Protein AF-A0A3B8QCU0-F1 (afdb_monomer_lite)

Foldseek 3Di:
DDLLVLLVVLQVVPLVPDQKDFVVSSLVSSCVVQPPDPDDPVVNVVSSVPDPWDADPVGRRMTGDPVSVVVVVVVVCLQVVQALQAAFLAPDFDDDDVVDDPVLVVLLVCNRRGSGPDDDDDDDPPNCPLVSVVSNVVRSVVDPDDDAAEDQDPVVVVVSVVVVDPPYYYPVVVVVVPD

Sequence (179 aa):
MTLTEGVRWAEDHLFDRNSVVPECQVWQEALGRMRGGEFSVAELKETTRRRGYIRDATHPGDVTLRDVLLREWEIIRIAKDGVGEVPALVETPRMSHSELDDEQHKALDRLLRSTNTVTLFRGGAGTGKSFVLRRLVEEVRQTDRPVVVLAPQRQQVVEMEQSEFLSPKTVASFLQRKE

Radius of gyration: 22.8 Å; chains: 1; bounding box: 51×38×60 Å

pLDDT: mean 91.95, std 6.58, range [36.34, 97.06]

Secondary structure (DSSP, 8-state):
--HHHHHHHHHHHHHTT-SSEEHHHHHHHHHHHTTT-S--HHHHHHHHHTS--EE-SS-TTEEE-HHHHHHHHHHHHHHHHTTT-S--S-SS--S--TTS-HHHHHHHHHHHT---SS------TTS-HHHHHHHHHHHHTTTT-----EESSHHHHHHHHHTT-SS-EEHHHHHTT--

Structure (mmCIF, N/CA/C/O backbone):
data_AF-A0A3B8QCU0-F1
#
_entry.id   AF-A0A3B8QCU0-F1
#
loop_
_atom_site.group_PDB
_atom_site.id
_atom_site.type_symbol
_atom_site.label_atom_id
_atom_site.label_alt_id
_atom_site.label_comp_id
_atom_site.label_asym_id
_atom_site.label_entity_id
_atom_site.label_seq_id
_atom_site.pdbx_PDB_ins_code
_atom_site.Cartn_x
_atom_site.Cartn_y
_atom_site.Cartn_z
_atom_site.occupancy
_atom_site.B_iso_or_equiv
_atom_site.auth_seq_id
_atom_site.auth_comp_id
_atom_site.auth_asym_id
_atom_site.auth_atom_id
_atom_site.pdbx_PDB_model_num
ATOM 1 N N . MET A 1 1 ? 22.192 -12.753 -19.848 1.00 77.19 1 MET A N 1
ATOM 2 C CA . MET A 1 1 ? 20.932 -12.022 -19.621 1.00 77.19 1 MET A CA 1
ATOM 3 C C . MET A 1 1 ? 20.635 -11.230 -20.878 1.00 77.19 1 MET A C 1
ATOM 5 O O . MET A 1 1 ? 21.531 -10.547 -21.358 1.00 77.19 1 MET A O 1
ATOM 9 N N . THR A 1 2 ? 19.450 -11.385 -21.452 1.00 90.19 2 THR A N 1
ATOM 10 C CA . THR A 1 2 ? 19.028 -10.677 -22.669 1.00 90.19 2 THR A CA 1
ATOM 11 C C . THR A 1 2 ? 18.551 -9.257 -22.349 1.00 90.19 2 THR A C 1
ATOM 13 O O . THR A 1 2 ? 18.220 -8.949 -21.204 1.00 90.19 2 THR A O 1
ATOM 16 N N . LEU A 1 3 ? 18.446 -8.399 -23.372 1.00 92.19 3 LEU A N 1
ATOM 17 C CA . LEU A 1 3 ? 17.855 -7.058 -23.247 1.00 92.19 3 LEU A CA 1
ATOM 18 C C . LEU A 1 3 ? 16.449 -7.091 -22.634 1.00 92.19 3 LEU A C 1
ATOM 20 O O . LEU A 1 3 ? 16.126 -6.279 -21.773 1.00 92.19 3 LEU A O 1
ATOM 24 N N . THR A 1 4 ? 15.618 -8.048 -23.052 1.00 92.94 4 THR A N 1
ATOM 25 C CA . THR A 1 4 ? 14.248 -8.184 -22.535 1.00 92.94 4 THR A CA 1
ATOM 26 C C . THR A 1 4 ? 14.245 -8.606 -21.069 1.00 92.94 4 THR A C 1
ATOM 28 O O . THR A 1 4 ? 13.464 -8.075 -20.287 1.00 92.94 4 THR A O 1
ATOM 31 N N . GLU A 1 5 ? 15.138 -9.516 -20.671 1.00 93.56 5 GLU A N 1
ATOM 32 C CA . GLU A 1 5 ? 15.290 -9.916 -19.267 1.00 93.56 5 GLU A CA 1
ATOM 33 C C . GLU A 1 5 ? 15.771 -8.754 -18.391 1.00 93.56 5 GLU A C 1
ATOM 35 O O . GLU A 1 5 ? 15.265 -8.577 -17.286 1.00 93.56 5 GLU A O 1
ATOM 40 N N . GLY A 1 6 ? 16.708 -7.936 -18.879 1.00 95.50 6 GLY A N 1
ATOM 41 C CA . GLY A 1 6 ? 17.180 -6.764 -18.143 1.00 95.50 6 GLY A CA 1
ATOM 42 C C . GLY A 1 6 ? 16.130 -5.664 -18.013 1.00 95.50 6 GLY A C 1
ATOM 43 O O . GLY A 1 6 ? 15.996 -5.085 -16.938 1.00 95.50 6 GLY A O 1
ATOM 44 N N . VAL A 1 7 ? 15.347 -5.415 -19.069 1.00 96.19 7 VAL A N 1
ATOM 45 C CA . VAL A 1 7 ? 14.196 -4.499 -19.009 1.00 96.19 7 VAL A CA 1
ATOM 46 C C . VAL A 1 7 ? 13.146 -5.019 -18.034 1.00 96.19 7 VAL A C 1
ATOM 48 O O . VAL A 1 7 ? 12.694 -4.259 -17.190 1.00 96.19 7 VAL A O 1
ATOM 51 N N . ARG A 1 8 ? 12.809 -6.312 -18.082 1.00 95.81 8 ARG A N 1
ATOM 52 C CA . ARG A 1 8 ? 11.855 -6.914 -17.143 1.00 95.81 8 ARG A CA 1
ATOM 53 C C . ARG A 1 8 ? 12.329 -6.811 -15.696 1.00 95.81 8 ARG A C 1
ATOM 55 O O . ARG A 1 8 ? 11.546 -6.480 -14.821 1.00 95.81 8 ARG A O 1
ATOM 62 N N . TRP A 1 9 ? 13.614 -7.047 -15.444 1.00 96.25 9 TRP A N 1
ATOM 63 C CA . TRP A 1 9 ? 14.179 -6.863 -14.109 1.00 96.25 9 TRP A CA 1
ATOM 64 C C . TRP A 1 9 ? 14.044 -5.410 -13.629 1.00 96.25 9 TRP A C 1
ATOM 66 O O . TRP A 1 9 ? 13.685 -5.181 -12.478 1.00 96.25 9 TRP A O 1
ATOM 76 N N . ALA A 1 10 ? 14.302 -4.435 -14.508 1.00 97.00 10 ALA A N 1
ATOM 77 C CA . ALA A 1 10 ? 14.135 -3.017 -14.194 1.00 97.00 10 ALA A CA 1
ATOM 78 C C . ALA A 1 10 ? 12.666 -2.660 -13.925 1.00 97.00 10 ALA A C 1
ATOM 80 O O . ALA A 1 10 ? 12.382 -1.937 -12.976 1.00 97.00 10 ALA A O 1
ATOM 81 N N . GLU A 1 11 ? 11.739 -3.193 -14.722 1.00 96.38 11 GLU A N 1
ATOM 82 C CA . GLU A 1 11 ? 10.297 -3.066 -14.499 1.00 96.38 11 GLU A CA 1
ATOM 83 C C . GLU A 1 11 ? 9.901 -3.630 -13.126 1.00 96.38 11 GLU A C 1
ATOM 85 O O . GLU A 1 11 ? 9.309 -2.909 -12.328 1.00 96.38 11 GLU A O 1
ATOM 90 N N . ASP A 1 12 ? 10.271 -4.879 -12.821 1.00 95.50 12 ASP A N 1
ATOM 91 C CA . ASP A 1 12 ? 9.95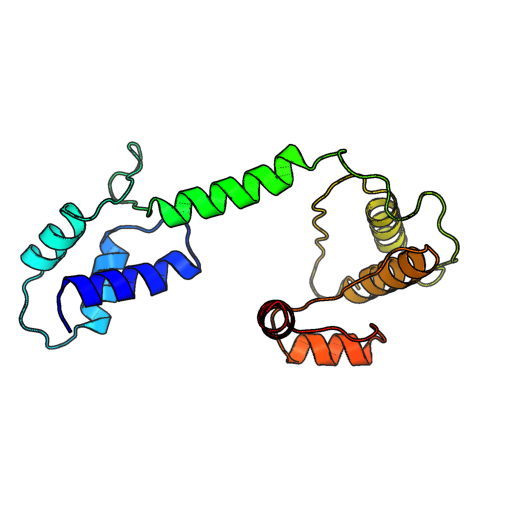4 -5.532 -11.545 1.00 95.50 12 ASP A CA 1
ATOM 92 C C . ASP A 1 12 ? 10.533 -4.747 -10.354 1.00 95.50 12 ASP A C 1
ATOM 94 O O . ASP A 1 12 ? 9.886 -4.615 -9.319 1.00 95.50 12 ASP A O 1
ATOM 98 N N . HIS A 1 13 ? 11.736 -4.182 -10.503 1.00 95.38 13 HIS A N 1
ATOM 99 C CA . HIS A 1 13 ? 12.371 -3.361 -9.473 1.00 95.38 13 HIS A CA 1
ATOM 100 C C . HIS A 1 13 ? 11.657 -2.018 -9.254 1.00 95.38 13 HIS A C 1
ATOM 102 O O . HIS A 1 13 ? 11.407 -1.621 -8.115 1.00 95.38 13 HIS A O 1
ATOM 108 N N . LEU A 1 14 ? 11.345 -1.308 -10.339 1.00 96.69 14 LEU A N 1
ATOM 109 C CA . LEU A 1 14 ? 10.786 0.042 -10.290 1.00 96.69 14 LEU A CA 1
ATOM 110 C C . LEU A 1 14 ? 9.306 0.039 -9.905 1.00 96.69 14 LEU A C 1
ATOM 112 O O . LEU A 1 14 ? 8.887 0.849 -9.072 1.00 96.69 14 LEU A O 1
ATOM 116 N N . PHE A 1 15 ? 8.527 -0.877 -10.486 1.00 95.88 15 PHE A N 1
ATOM 117 C CA . PHE A 1 15 ? 7.079 -0.941 -10.298 1.00 95.88 15 PHE A CA 1
ATOM 118 C C . PHE A 1 15 ? 6.644 -1.637 -8.997 1.00 95.88 15 PHE A C 1
ATOM 120 O O . PHE A 1 15 ? 5.457 -1.642 -8.679 1.00 95.88 15 PHE A O 1
ATOM 127 N N . ASP A 1 16 ? 7.579 -2.181 -8.209 1.00 91.56 16 ASP A N 1
ATOM 128 C CA . ASP A 1 16 ? 7.302 -2.666 -6.846 1.00 91.56 16 ASP A CA 1
ATOM 129 C C . ASP A 1 16 ? 6.848 -1.529 -5.915 1.00 91.56 16 ASP A C 1
ATOM 131 O O . ASP A 1 16 ? 6.015 -1.720 -5.030 1.00 91.56 16 ASP A O 1
ATOM 135 N N . ARG A 1 17 ? 7.388 -0.321 -6.124 1.00 88.88 17 ARG A N 1
ATOM 136 C CA . ARG A 1 17 ? 7.158 0.839 -5.243 1.00 88.88 17 ARG A CA 1
ATOM 137 C C . ARG A 1 17 ? 6.509 2.029 -5.921 1.00 88.88 17 ARG A C 1
ATOM 139 O O . ARG A 1 17 ? 6.066 2.943 -5.230 1.00 88.88 17 ARG A O 1
ATOM 146 N N . ASN A 1 18 ? 6.494 2.037 -7.246 1.00 93.94 18 ASN A N 1
ATOM 147 C CA . ASN A 1 18 ? 5.993 3.148 -8.031 1.00 93.94 18 ASN A CA 1
ATOM 148 C C . ASN A 1 18 ? 4.948 2.635 -9.005 1.00 93.94 18 ASN A C 1
ATOM 150 O O . ASN A 1 18 ? 5.150 1.625 -9.667 1.00 93.94 18 ASN A O 1
ATOM 154 N N . SER A 1 19 ? 3.852 3.359 -9.142 1.00 93.56 19 SER A N 1
ATOM 155 C CA . SER A 1 19 ? 2.808 2.990 -10.097 1.00 93.56 19 SER A CA 1
ATOM 156 C C . SER A 1 19 ? 3.079 3.533 -11.493 1.00 93.56 19 SER A C 1
ATOM 158 O O . SER A 1 19 ? 2.640 2.969 -12.491 1.00 93.56 19 SER A O 1
ATOM 160 N N . VAL A 1 20 ? 3.828 4.629 -11.558 1.00 95.62 20 VAL A N 1
ATOM 161 C CA . VAL A 1 20 ? 4.237 5.326 -12.772 1.00 95.62 20 VAL A CA 1
ATOM 162 C C . VAL A 1 20 ? 5.699 5.701 -12.597 1.00 95.62 20 VAL A C 1
ATOM 164 O O . VAL A 1 20 ? 6.089 6.165 -11.524 1.00 95.62 20 VAL A O 1
ATOM 167 N N . VAL A 1 21 ? 6.505 5.493 -13.634 1.00 96.56 21 VAL A N 1
ATOM 168 C CA . VAL A 1 21 ? 7.916 5.887 -13.632 1.00 96.56 21 VAL A CA 1
ATOM 169 C C . VAL A 1 21 ? 8.293 6.559 -14.945 1.00 96.56 21 VAL A C 1
ATOM 171 O O . VAL A 1 21 ? 7.765 6.182 -15.993 1.00 96.56 21 VAL A O 1
ATOM 174 N N . PRO A 1 22 ? 9.253 7.494 -14.931 1.00 96.50 22 PRO A N 1
ATOM 175 C CA . PRO A 1 22 ? 9.870 7.964 -16.157 1.00 96.50 22 PRO A CA 1
ATOM 176 C C . PRO A 1 22 ? 10.535 6.797 -16.893 1.00 96.50 22 PRO A C 1
ATOM 178 O O . PRO A 1 22 ? 11.331 6.052 -16.319 1.00 96.50 22 PRO A O 1
ATOM 181 N N . GLU A 1 23 ? 10.288 6.655 -18.191 1.00 95.94 23 GLU A N 1
ATOM 182 C CA . GLU A 1 23 ? 10.870 5.586 -19.010 1.00 95.94 23 GLU A CA 1
ATOM 183 C C . GLU A 1 23 ? 12.406 5.635 -19.006 1.00 95.94 23 GLU A C 1
ATOM 185 O O . GLU A 1 23 ? 13.083 4.608 -19.081 1.00 95.94 23 GLU A O 1
ATOM 190 N N . CYS A 1 24 ? 12.983 6.826 -18.834 1.00 95.56 24 CYS A N 1
ATOM 191 C CA . CYS A 1 24 ? 14.424 6.974 -18.683 1.00 95.56 24 CYS A CA 1
ATOM 192 C C . CYS A 1 24 ? 14.979 6.285 -17.426 1.00 95.56 24 CYS A C 1
ATOM 194 O O . CYS A 1 24 ? 16.114 5.811 -17.477 1.00 95.56 24 CYS A O 1
ATOM 196 N N . GLN A 1 25 ? 14.200 6.160 -16.344 1.00 96.75 25 GLN A N 1
ATOM 197 C CA . GLN A 1 25 ? 14.598 5.387 -15.163 1.00 96.75 25 GLN A CA 1
ATOM 198 C C . GLN A 1 25 ? 14.607 3.888 -15.457 1.00 96.75 25 GLN A C 1
ATOM 200 O O . GLN A 1 25 ? 15.538 3.199 -15.051 1.00 96.75 25 GLN A O 1
ATOM 205 N N . VAL A 1 26 ? 13.651 3.391 -16.252 1.00 96.75 26 VAL A N 1
ATOM 206 C CA . VAL A 1 26 ? 13.683 1.999 -16.735 1.00 96.75 26 VAL A CA 1
ATOM 207 C C . VAL A 1 26 ? 14.985 1.735 -17.484 1.00 96.75 26 VAL A C 1
ATOM 209 O O . VAL A 1 26 ? 15.638 0.717 -17.257 1.00 96.75 26 VAL A O 1
ATOM 212 N N . TRP A 1 27 ? 15.413 2.667 -18.341 1.00 96.44 27 TRP A N 1
ATOM 213 C CA . TRP A 1 27 ? 16.694 2.536 -19.034 1.00 96.44 27 TRP A CA 1
ATOM 214 C C . TRP A 1 27 ? 17.884 2.570 -18.073 1.00 96.44 27 TRP A C 1
ATOM 216 O O . TRP A 1 27 ? 18.804 1.775 -18.242 1.00 96.44 27 TRP A O 1
ATOM 226 N N . GLN A 1 28 ? 17.883 3.464 -17.082 1.00 96.50 28 GLN A N 1
ATOM 227 C CA . GLN A 1 28 ? 18.959 3.576 -16.090 1.00 96.50 28 GLN A CA 1
ATOM 228 C C . GLN A 1 28 ? 19.131 2.283 -15.287 1.00 96.50 28 GLN A C 1
ATOM 230 O O . GLN A 1 28 ? 20.248 1.772 -15.203 1.00 96.50 28 GLN A O 1
ATOM 235 N N . GLU A 1 29 ? 18.039 1.722 -14.769 1.00 97.06 29 GLU A N 1
ATOM 236 C CA . GLU A 1 29 ? 18.062 0.473 -14.003 1.00 97.06 29 GLU A CA 1
ATOM 237 C C . GLU A 1 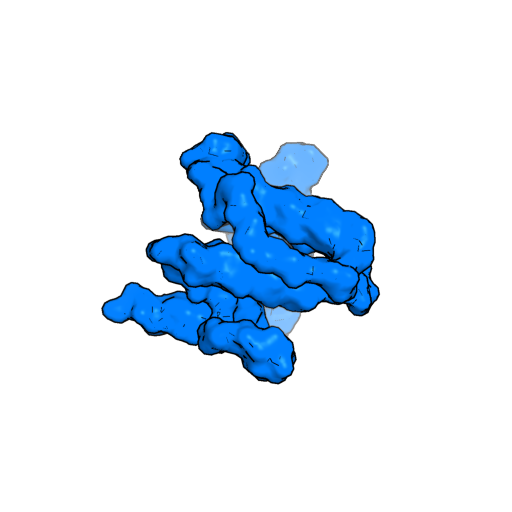29 ? 18.458 -0.721 -14.879 1.00 97.06 29 GLU A C 1
ATOM 239 O O . GLU A 1 29 ? 19.311 -1.528 -14.500 1.00 97.06 29 GLU A O 1
ATOM 244 N N . ALA A 1 30 ? 17.929 -0.794 -16.104 1.00 96.50 30 ALA A N 1
ATOM 245 C CA . ALA A 1 30 ? 18.291 -1.836 -17.061 1.00 96.50 30 ALA A CA 1
ATOM 246 C C . ALA A 1 30 ? 19.789 -1.777 -17.424 1.00 96.50 30 ALA A C 1
ATOM 248 O O . ALA A 1 30 ? 20.472 -2.804 -17.408 1.00 96.50 30 ALA A O 1
ATOM 249 N N . LEU A 1 31 ? 20.326 -0.580 -17.691 1.00 95.31 31 LEU A N 1
ATOM 250 C CA . LEU A 1 31 ? 21.755 -0.357 -17.944 1.00 95.31 31 LEU A CA 1
ATOM 251 C C . LEU A 1 31 ? 22.608 -0.690 -16.717 1.00 95.31 31 LEU A C 1
ATOM 253 O O . LEU A 1 31 ? 23.668 -1.297 -16.856 1.00 95.31 31 LEU A O 1
ATOM 257 N N . GLY A 1 32 ? 22.152 -0.314 -15.520 1.00 95.00 32 GLY A N 1
ATOM 258 C CA . GLY A 1 32 ? 22.812 -0.624 -14.255 1.00 95.00 32 GLY A CA 1
ATOM 259 C C . GLY A 1 32 ? 22.919 -2.127 -14.007 1.00 95.00 32 GLY A C 1
ATOM 260 O O . GLY A 1 32 ? 23.977 -2.614 -13.606 1.00 95.00 32 GLY A O 1
ATOM 261 N N . ARG A 1 33 ? 21.854 -2.873 -14.312 1.00 94.88 33 ARG A N 1
ATOM 262 C CA . ARG A 1 33 ? 21.799 -4.329 -14.154 1.00 94.88 33 ARG A CA 1
ATOM 263 C C . ARG A 1 33 ? 22.596 -5.084 -15.217 1.00 94.88 33 ARG A C 1
ATOM 265 O O . ARG A 1 33 ? 23.210 -6.097 -14.896 1.00 94.88 33 ARG A O 1
ATOM 272 N N . MET A 1 34 ? 22.581 -4.608 -16.463 1.00 93.62 34 MET A N 1
ATOM 273 C CA . MET A 1 34 ? 23.238 -5.236 -17.619 1.00 93.62 34 MET A CA 1
ATOM 274 C C . MET A 1 34 ? 24.638 -4.680 -17.917 1.00 93.62 34 MET A C 1
ATOM 276 O O . MET A 1 34 ? 25.110 -4.775 -19.052 1.00 93.62 34 MET A O 1
ATOM 280 N N . ARG A 1 35 ? 25.317 -4.075 -16.935 1.00 90.94 35 ARG A N 1
ATOM 281 C CA . ARG A 1 35 ? 26.666 -3.520 -17.131 1.00 90.94 35 ARG A CA 1
ATOM 282 C C . ARG A 1 35 ? 27.605 -4.550 -17.765 1.00 90.94 35 ARG A C 1
ATOM 284 O O . ARG A 1 35 ? 27.698 -5.680 -17.296 1.00 90.94 35 ARG A O 1
ATOM 291 N N . GLY A 1 36 ? 28.313 -4.128 -18.813 1.00 86.25 36 GLY A N 1
ATOM 292 C CA . GLY A 1 36 ? 29.221 -4.988 -19.579 1.00 86.25 36 GLY A CA 1
ATOM 293 C C . GLY A 1 36 ? 28.536 -5.900 -20.603 1.00 86.25 36 GLY A C 1
ATOM 294 O O . GLY A 1 36 ? 29.210 -6.737 -21.191 1.00 86.25 36 GLY A O 1
ATOM 295 N N . GLY A 1 37 ? 27.223 -5.764 -20.819 1.00 87.06 37 GLY A N 1
ATOM 296 C CA . GLY A 1 37 ? 26.511 -6.476 -21.878 1.00 87.06 37 GLY A CA 1
ATOM 297 C C . GLY A 1 37 ? 26.759 -5.891 -23.272 1.00 87.06 37 GLY A C 1
ATOM 298 O O . GLY A 1 37 ? 26.977 -4.690 -23.429 1.00 87.06 37 GLY A O 1
ATOM 299 N N . GLU A 1 38 ? 26.680 -6.745 -24.292 1.00 88.38 38 GLU A N 1
ATOM 300 C CA . GLU A 1 38 ? 26.812 -6.367 -25.703 1.00 88.38 38 GLU A CA 1
ATOM 301 C C . GLU A 1 38 ? 25.466 -5.888 -26.264 1.00 88.38 38 GLU A C 1
ATOM 303 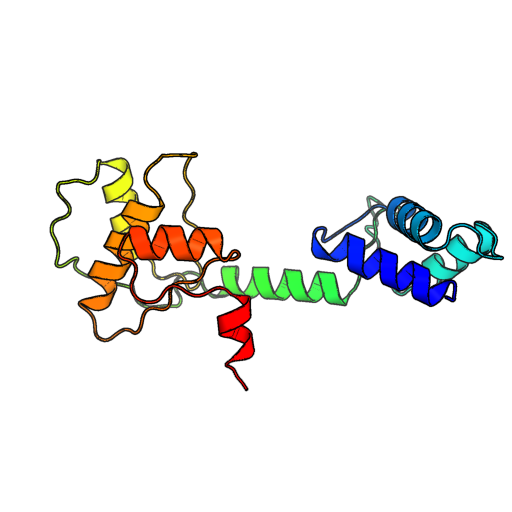O O . GLU A 1 38 ? 24.712 -6.649 -26.865 1.00 88.38 38 GLU A O 1
ATOM 308 N N . PHE A 1 39 ? 25.130 -4.623 -26.011 1.00 92.00 39 PHE A N 1
ATOM 309 C CA . PHE A 1 39 ? 23.981 -3.952 -26.619 1.00 92.00 39 PHE A CA 1
ATOM 310 C C . PHE A 1 39 ? 24.183 -2.436 -26.634 1.00 92.00 39 PHE A C 1
ATOM 312 O O . PHE A 1 39 ? 24.899 -1.854 -25.817 1.00 92.00 39 PHE A O 1
ATOM 319 N N . SER A 1 40 ? 23.503 -1.777 -27.556 1.00 92.75 40 SER A N 1
ATOM 320 C CA . SER A 1 40 ? 23.455 -0.329 -27.678 1.00 92.75 40 SER A CA 1
ATOM 321 C C . SER A 1 40 ? 22.267 0.266 -26.917 1.00 92.75 40 SER A C 1
ATOM 323 O O . SER A 1 40 ? 21.217 -0.351 -26.720 1.00 92.75 40 SER A O 1
ATOM 325 N N . VAL A 1 41 ? 22.384 1.545 -26.554 1.00 92.38 41 VAL A N 1
ATOM 326 C CA . VAL A 1 41 ? 21.262 2.315 -25.990 1.00 92.38 41 VAL A CA 1
ATOM 327 C C . VAL A 1 41 ? 20.085 2.390 -26.975 1.00 92.38 41 VAL A C 1
ATOM 329 O O . VAL A 1 41 ? 18.931 2.449 -26.553 1.00 92.38 41 VAL A O 1
ATOM 332 N N . ALA A 1 42 ? 20.354 2.367 -28.284 1.00 95.38 42 ALA A N 1
ATOM 333 C CA . ALA A 1 42 ? 19.317 2.356 -29.310 1.00 95.38 42 ALA A CA 1
ATOM 334 C C . ALA A 1 42 ? 18.477 1.069 -29.254 1.00 95.38 42 ALA A C 1
ATOM 336 O O . ALA A 1 42 ? 17.250 1.150 -29.276 1.00 95.38 42 ALA A O 1
ATOM 337 N N . GLU A 1 43 ? 19.114 -0.094 -29.095 1.00 95.38 43 GLU A N 1
ATOM 338 C CA . GLU A 1 43 ? 18.418 -1.381 -28.950 1.00 95.38 43 GLU A CA 1
ATOM 339 C C . GLU A 1 43 ? 17.589 -1.446 -27.661 1.00 95.38 43 GLU A C 1
ATOM 341 O O . GLU A 1 43 ? 16.465 -1.950 -27.674 1.00 95.38 43 GLU A O 1
ATOM 346 N N . LEU A 1 44 ? 18.081 -0.872 -26.557 1.00 95.06 44 LEU A N 1
ATOM 347 C CA . LEU A 1 44 ? 17.322 -0.764 -25.305 1.00 95.06 44 LEU A CA 1
ATOM 348 C C . LEU A 1 44 ? 16.069 0.119 -25.459 1.00 95.06 44 LEU A C 1
ATOM 350 O O . LEU A 1 44 ? 14.973 -0.252 -25.024 1.00 95.06 44 LEU A O 1
ATOM 354 N N . LYS A 1 45 ? 16.212 1.280 -26.108 1.00 95.31 45 LYS A N 1
ATOM 355 C CA . LYS A 1 45 ? 15.090 2.187 -26.402 1.00 95.31 45 LYS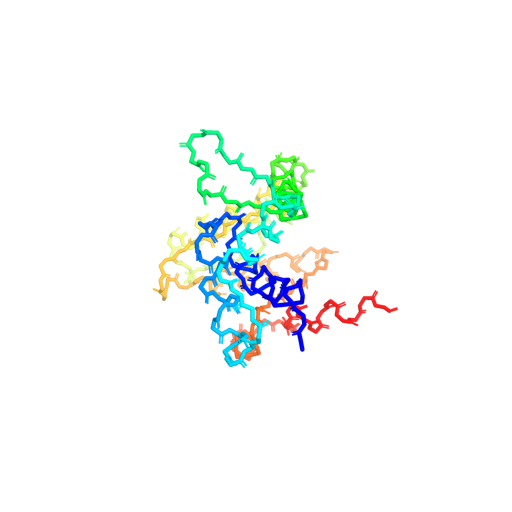 A CA 1
ATOM 356 C C . LYS A 1 45 ? 14.078 1.561 -27.359 1.00 95.31 45 LYS A C 1
ATOM 358 O O . LYS A 1 45 ? 12.880 1.748 -27.193 1.00 95.31 45 LYS A O 1
ATOM 363 N N . GLU A 1 46 ? 14.539 0.803 -28.349 1.00 95.44 46 GLU A N 1
ATOM 364 C CA . GLU A 1 46 ? 13.655 0.066 -29.253 1.00 95.44 46 GLU A CA 1
ATOM 365 C C . GLU A 1 46 ? 12.900 -1.044 -28.516 1.00 95.44 46 GLU A C 1
ATOM 367 O O . GLU A 1 46 ? 11.693 -1.199 -28.694 1.00 95.44 46 GLU A O 1
ATOM 372 N N . THR A 1 47 ? 13.596 -1.772 -27.637 1.00 94.81 47 THR A N 1
ATOM 373 C CA . THR A 1 47 ? 12.999 -2.817 -26.798 1.00 94.81 47 THR A CA 1
ATOM 374 C C . THR A 1 47 ? 11.867 -2.238 -25.957 1.00 94.81 47 THR A C 1
ATOM 376 O O . THR A 1 47 ? 10.756 -2.755 -26.004 1.00 94.81 47 THR A O 1
ATOM 379 N N . THR A 1 48 ? 12.118 -1.133 -25.249 1.00 94.19 48 THR A N 1
ATOM 380 C CA . THR A 1 48 ? 11.121 -0.441 -24.409 1.00 94.19 48 THR A CA 1
ATOM 381 C C . THR A 1 48 ? 9.985 0.192 -25.214 1.00 94.19 48 THR A C 1
ATOM 383 O O . THR A 1 48 ? 8.833 0.083 -24.804 1.00 94.19 48 THR A O 1
ATOM 386 N N . ARG A 1 49 ? 10.244 0.728 -26.416 1.00 92.69 49 ARG A N 1
ATOM 387 C CA . ARG A 1 49 ? 9.186 1.222 -27.319 1.00 92.69 49 ARG A CA 1
ATOM 388 C C . ARG A 1 49 ? 8.210 0.126 -27.751 1.00 92.69 49 ARG A C 1
ATOM 390 O O . ARG A 1 49 ? 7.029 0.404 -27.931 1.00 92.69 49 ARG A O 1
ATOM 397 N N . ARG A 1 50 ? 8.699 -1.104 -27.927 1.00 93.56 50 ARG A N 1
ATOM 398 C CA . ARG A 1 50 ? 7.876 -2.279 -28.262 1.00 93.56 50 ARG A CA 1
ATOM 399 C C . ARG A 1 50 ? 7.213 -2.917 -27.042 1.00 93.56 50 ARG A C 1
ATOM 401 O O . ARG A 1 50 ? 6.377 -3.804 -27.215 1.00 93.56 50 ARG A O 1
ATOM 408 N N . ARG A 1 51 ? 7.571 -2.511 -25.817 1.00 92.62 51 ARG A N 1
ATOM 409 C CA . ARG A 1 51 ? 6.851 -2.951 -24.615 1.00 92.62 51 ARG A CA 1
ATOM 410 C C . ARG A 1 51 ? 5.460 -2.332 -24.619 1.00 92.62 51 ARG A C 1
ATOM 412 O O . ARG A 1 51 ? 5.269 -1.194 -25.037 1.00 92.62 51 ARG A O 1
ATOM 419 N N . GLY A 1 52 ? 4.489 -3.085 -24.115 1.00 93.19 52 GLY A N 1
ATOM 420 C CA . GLY A 1 52 ? 3.101 -2.643 -23.970 1.00 93.19 52 GLY A CA 1
ATOM 421 C C . GLY A 1 52 ? 2.900 -1.663 -22.814 1.00 93.19 52 GLY A C 1
ATOM 422 O O . GLY A 1 52 ? 1.990 -1.863 -22.012 1.00 93.19 52 GLY A O 1
ATOM 423 N N . TYR A 1 53 ? 3.764 -0.654 -22.687 1.00 95.88 53 TYR A N 1
ATOM 424 C CA . TYR A 1 53 ? 3.595 0.395 -21.692 1.00 95.88 53 TYR A CA 1
ATOM 425 C C . TYR A 1 53 ? 2.371 1.247 -22.009 1.00 95.88 53 TYR A C 1
ATOM 427 O O . TYR A 1 53 ? 2.115 1.606 -23.159 1.00 95.88 53 TYR A O 1
ATOM 435 N N . ILE A 1 54 ? 1.651 1.616 -20.958 1.00 95.31 54 ILE A N 1
ATOM 436 C CA . ILE A 1 54 ? 0.649 2.672 -21.000 1.00 95.31 54 ILE A CA 1
ATOM 437 C C . ILE A 1 54 ? 1.387 3.983 -20.734 1.00 95.31 54 ILE A C 1
ATOM 439 O O . ILE A 1 54 ? 2.183 4.062 -19.799 1.00 95.31 54 ILE A O 1
ATOM 443 N N . ARG A 1 55 ? 1.135 4.992 -21.569 1.00 93.19 55 ARG A N 1
ATOM 444 C CA . ARG A 1 55 ? 1.752 6.319 -21.476 1.00 93.19 55 ARG A CA 1
ATOM 445 C C . ARG A 1 55 ? 0.700 7.358 -21.153 1.00 93.19 55 ARG A C 1
ATOM 447 O O . ARG A 1 55 ? -0.400 7.311 -21.707 1.00 93.19 55 ARG A O 1
ATOM 454 N N . ASP A 1 56 ? 1.059 8.306 -20.302 1.00 85.75 56 ASP A N 1
ATOM 455 C CA . ASP A 1 56 ? 0.252 9.500 -20.089 1.00 85.75 56 ASP A CA 1
ATOM 456 C C . ASP A 1 56 ? 0.401 10.432 -21.304 1.00 85.75 56 ASP A C 1
ATOM 458 O O . ASP A 1 56 ? 1.509 10.752 -21.732 1.00 85.75 56 ASP A O 1
ATOM 462 N N . ALA A 1 57 ? -0.718 10.872 -21.884 1.00 87.88 57 ALA A N 1
ATOM 463 C CA . ALA A 1 57 ? -0.704 11.816 -23.000 1.00 87.88 57 ALA A CA 1
ATOM 464 C C . ALA A 1 57 ? -0.142 13.191 -22.597 1.00 87.88 57 ALA A C 1
ATOM 466 O O . ALA A 1 57 ? 0.417 13.896 -23.436 1.00 87.88 57 ALA A O 1
ATOM 467 N N . THR A 1 58 ? -0.283 13.568 -21.323 1.00 91.88 58 THR A N 1
ATOM 468 C CA . THR A 1 58 ? 0.235 14.827 -20.770 1.00 91.88 58 THR A CA 1
ATOM 469 C C . THR A 1 58 ? 1.708 14.728 -20.369 1.00 91.88 58 THR A C 1
ATOM 471 O O . THR A 1 58 ? 2.430 15.720 -20.462 1.00 91.88 58 THR A O 1
ATOM 474 N N . HIS A 1 59 ? 2.181 13.518 -20.050 1.00 91.38 59 HIS A N 1
ATOM 475 C CA . HIS A 1 59 ? 3.579 13.214 -19.738 1.00 91.38 59 HIS A CA 1
ATOM 476 C C . HIS A 1 59 ? 4.054 11.983 -20.534 1.00 91.38 59 HIS A C 1
ATOM 478 O O . HIS A 1 59 ? 4.197 10.899 -19.975 1.00 91.38 59 HIS A O 1
ATOM 484 N N . PRO A 1 60 ? 4.351 12.109 -21.846 1.00 85.94 60 PRO A N 1
ATOM 485 C CA . PRO A 1 60 ? 4.671 10.955 -22.705 1.00 85.94 60 PRO A CA 1
ATOM 486 C C . PRO A 1 60 ? 5.920 10.159 -22.293 1.00 85.94 60 PRO A C 1
ATOM 488 O O . PRO A 1 60 ? 6.129 9.031 -22.755 1.00 85.94 60 PRO A O 1
ATOM 491 N N . GLY A 1 61 ? 6.773 10.779 -21.470 1.00 91.38 61 GLY A N 1
ATOM 492 C CA . GLY A 1 61 ? 7.960 10.166 -20.882 1.00 91.38 61 GLY A CA 1
ATOM 493 C C . GLY A 1 61 ? 7.662 9.261 -19.688 1.00 91.38 61 GLY A C 1
ATOM 494 O O . GLY A 1 61 ? 8.538 8.483 -19.326 1.00 91.38 61 GLY A O 1
ATOM 495 N N . ASP A 1 62 ? 6.460 9.323 -19.123 1.00 96.19 62 ASP A N 1
ATOM 496 C CA . ASP A 1 62 ? 6.039 8.493 -18.003 1.00 96.19 62 ASP A CA 1
ATOM 497 C C . ASP A 1 62 ? 5.309 7.247 -18.503 1.00 96.19 62 ASP A C 1
ATOM 499 O O . ASP A 1 62 ? 4.464 7.292 -19.405 1.00 96.19 62 ASP A O 1
ATOM 503 N N . VAL A 1 63 ? 5.671 6.108 -17.918 1.00 96.31 63 VAL A N 1
ATOM 504 C CA . VAL A 1 63 ? 5.175 4.791 -18.302 1.00 96.31 63 VAL A CA 1
ATOM 505 C C . VAL A 1 63 ? 4.647 4.028 -17.097 1.00 96.31 63 VAL A C 1
ATOM 507 O O . VAL A 1 63 ? 5.173 4.113 -15.986 1.00 96.31 63 VAL A O 1
ATOM 510 N N . THR A 1 64 ? 3.619 3.225 -17.344 1.00 96.19 64 THR A N 1
ATOM 511 C CA . THR A 1 64 ? 3.155 2.176 -16.434 1.00 96.19 64 THR A CA 1
ATOM 512 C C . THR A 1 64 ? 2.866 0.886 -17.197 1.00 96.19 64 THR A C 1
ATOM 514 O O . THR A 1 64 ? 2.753 0.872 -18.427 1.00 96.19 64 THR A O 1
ATOM 517 N N . LEU A 1 65 ? 2.755 -0.221 -16.471 1.00 95.62 65 LEU A N 1
ATOM 518 C CA . LEU A 1 65 ? 2.334 -1.510 -17.004 1.00 95.62 65 LEU A CA 1
ATOM 519 C C . LEU A 1 65 ? 0.838 -1.712 -16.765 1.00 95.62 65 LEU A C 1
ATOM 521 O O . LEU A 1 65 ? 0.295 -1.307 -15.739 1.00 95.62 65 LEU A O 1
ATOM 525 N N . ARG A 1 66 ? 0.173 -2.420 -17.684 1.00 95.12 66 ARG A N 1
ATOM 526 C CA . ARG A 1 66 ? -1.250 -2.763 -17.536 1.00 95.12 66 ARG A CA 1
ATOM 527 C C . ARG A 1 66 ? -1.536 -3.474 -16.213 1.00 95.12 66 ARG A C 1
ATOM 529 O O . ARG A 1 66 ? -2.516 -3.145 -15.558 1.00 95.12 66 ARG A O 1
ATOM 536 N N . ASP A 1 67 ? -0.674 -4.402 -15.808 1.00 93.88 67 ASP A N 1
ATOM 537 C CA . ASP A 1 67 ? -0.854 -5.159 -14.565 1.00 93.88 67 ASP A CA 1
ATOM 538 C C . ASP A 1 67 ? -0.711 -4.274 -13.320 1.00 93.88 67 ASP A C 1
ATOM 540 O O . ASP A 1 67 ? -1.427 -4.475 -12.344 1.00 93.88 67 ASP A O 1
ATOM 544 N N . VAL A 1 68 ? 0.169 -3.268 -13.359 1.00 95.12 68 VAL A N 1
ATOM 545 C CA . VAL A 1 68 ? 0.332 -2.285 -12.274 1.00 95.12 68 VAL A CA 1
ATOM 546 C C . VAL A 1 68 ? -0.929 -1.433 -12.159 1.00 95.12 68 VAL A C 1
ATOM 548 O O . VAL A 1 68 ? -1.511 -1.351 -11.080 1.00 95.12 68 VAL A O 1
ATOM 551 N N . LEU A 1 69 ? -1.418 -0.904 -13.284 1.00 94.12 69 LEU A N 1
ATOM 552 C CA . LEU A 1 69 ? -2.663 -0.137 -13.330 1.00 94.12 69 LEU A CA 1
ATOM 553 C C . LEU A 1 69 ? -3.867 -0.950 -12.831 1.00 94.12 69 LEU A C 1
ATOM 555 O O . LEU A 1 69 ? -4.698 -0.434 -12.087 1.00 94.12 69 LEU A O 1
ATOM 559 N N . LEU A 1 70 ? -3.977 -2.221 -13.228 1.00 94.88 70 LEU A N 1
ATOM 560 C CA . LEU A 1 70 ? -5.070 -3.088 -12.784 1.00 94.88 70 LEU A CA 1
ATOM 561 C C . LEU A 1 70 ? -5.020 -3.344 -11.272 1.00 94.88 70 LEU A C 1
ATOM 563 O O . LEU A 1 70 ? -6.069 -3.295 -10.632 1.00 94.88 70 LEU A O 1
ATOM 567 N N . ARG A 1 71 ? -3.829 -3.555 -10.694 1.00 93.12 71 ARG A N 1
ATOM 568 C CA . ARG A 1 71 ? -3.657 -3.702 -9.236 1.00 93.12 71 ARG A CA 1
ATOM 569 C C . ARG A 1 71 ? -4.060 -2.434 -8.489 1.00 93.12 71 ARG A C 1
ATOM 571 O O . ARG A 1 71 ? -4.769 -2.514 -7.492 1.00 93.12 71 ARG A O 1
ATOM 578 N N . GLU A 1 72 ? -3.648 -1.262 -8.970 1.00 92.88 72 GLU A N 1
ATOM 579 C CA . GLU A 1 72 ? -4.077 0.007 -8.371 1.00 92.88 72 GLU A CA 1
ATOM 580 C C . GLU A 1 72 ? -5.588 0.186 -8.434 1.00 92.88 72 GLU A C 1
ATOM 582 O O . GLU A 1 72 ? -6.223 0.559 -7.446 1.00 92.88 72 GLU A O 1
ATOM 587 N N . TRP A 1 73 ? -6.170 -0.099 -9.598 1.00 94.31 73 TRP A N 1
ATOM 588 C CA . TRP A 1 73 ? -7.603 0.017 -9.802 1.00 94.31 73 TRP A CA 1
ATOM 589 C C 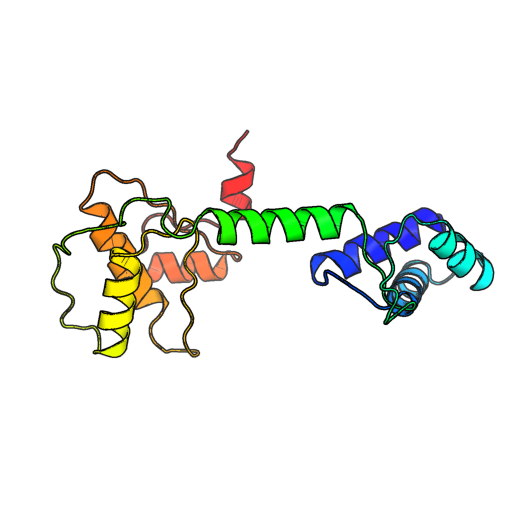. TRP A 1 73 ? -8.382 -0.914 -8.871 1.00 94.31 73 TRP A C 1
ATOM 591 O O . TRP A 1 73 ? -9.385 -0.496 -8.296 1.00 94.31 73 TRP A O 1
ATOM 601 N N . GLU A 1 74 ? -7.899 -2.139 -8.662 1.00 95.25 74 GLU A N 1
ATOM 602 C CA . GLU A 1 74 ? -8.471 -3.086 -7.705 1.00 95.25 74 GLU A CA 1
ATOM 603 C C . GLU A 1 74 ? -8.436 -2.540 -6.269 1.00 95.25 74 GLU A C 1
ATOM 605 O O . GLU A 1 74 ? -9.472 -2.521 -5.602 1.00 95.25 74 GLU A O 1
ATOM 610 N N . ILE A 1 75 ? -7.292 -2.015 -5.810 1.00 94.00 75 ILE A N 1
ATOM 611 C CA . ILE A 1 75 ? -7.159 -1.422 -4.467 1.00 94.00 75 ILE A CA 1
ATOM 612 C C . ILE A 1 75 ? -8.129 -0.247 -4.290 1.00 94.00 75 ILE A C 1
ATOM 614 O O . ILE A 1 75 ? -8.847 -0.173 -3.287 1.00 94.00 75 ILE A O 1
ATOM 618 N N . ILE A 1 76 ? -8.173 0.665 -5.267 1.00 95.25 76 ILE A N 1
ATOM 619 C CA . ILE A 1 76 ? -9.066 1.831 -5.243 1.00 95.25 76 ILE A CA 1
ATOM 620 C C . ILE A 1 76 ? -10.519 1.378 -5.188 1.00 95.25 76 ILE A C 1
ATOM 622 O O . ILE A 1 76 ? -11.308 1.929 -4.419 1.00 95.25 76 ILE A O 1
ATOM 626 N N . ARG A 1 77 ? -10.877 0.374 -5.988 1.00 96.75 77 ARG A N 1
ATOM 627 C CA . ARG A 1 77 ? -12.240 -0.129 -6.060 1.00 96.75 77 ARG A CA 1
ATOM 628 C C . ARG A 1 77 ? -12.671 -0.783 -4.753 1.00 96.75 77 ARG A C 1
ATOM 630 O O . ARG A 1 77 ? -13.738 -0.442 -4.265 1.00 96.75 77 ARG A O 1
ATOM 637 N N . ILE A 1 78 ? -11.834 -1.622 -4.141 1.00 96.25 78 ILE A N 1
ATOM 638 C CA . ILE A 1 78 ? -12.115 -2.218 -2.822 1.00 96.25 78 ILE A CA 1
ATOM 639 C C . ILE A 1 78 ? -12.385 -1.126 -1.780 1.00 96.25 78 ILE A C 1
ATOM 641 O O . ILE A 1 78 ? -13.339 -1.219 -1.009 1.00 96.25 78 ILE A O 1
ATOM 645 N N . ALA A 1 79 ? -11.562 -0.074 -1.759 1.00 95.81 79 ALA A N 1
ATOM 646 C CA . ALA A 1 79 ? -11.725 1.012 -0.801 1.00 95.81 79 ALA A CA 1
ATOM 647 C C . ALA A 1 79 ? -12.977 1.859 -1.075 1.00 95.81 79 ALA A C 1
ATOM 649 O O . ALA A 1 79 ? -13.678 2.220 -0.133 1.00 95.81 79 ALA A O 1
ATOM 650 N N . LYS A 1 80 ? -13.251 2.185 -2.344 1.00 96.38 80 LYS A N 1
ATOM 651 C CA . LYS A 1 80 ? -14.370 3.045 -2.752 1.00 96.38 80 LYS A CA 1
ATOM 652 C C . LYS A 1 80 ? -15.711 2.333 -2.634 1.00 96.38 80 LYS A C 1
ATOM 654 O O . LYS A 1 80 ? -16.636 2.891 -2.053 1.00 96.38 80 LYS A O 1
ATOM 659 N N . ASP A 1 81 ? -15.801 1.132 -3.191 1.00 97.06 81 ASP A N 1
ATOM 660 C CA . ASP A 1 81 ? -17.034 0.353 -3.209 1.00 97.06 81 ASP A CA 1
ATOM 661 C C . ASP A 1 81 ? -17.365 -0.144 -1.796 1.00 97.06 81 ASP A C 1
ATOM 663 O O . ASP A 1 81 ? -18.525 -0.368 -1.509 1.00 97.06 81 ASP A O 1
ATOM 667 N N . GLY A 1 82 ? -16.382 -0.266 -0.893 1.00 96.31 82 GLY A N 1
ATOM 668 C CA . GLY A 1 82 ? -16.581 -0.733 0.480 1.00 96.31 82 GLY A CA 1
ATOM 669 C C . GLY A 1 82 ? -16.982 0.332 1.510 1.00 96.31 82 GLY A C 1
ATOM 670 O O . GLY A 1 82 ? -16.954 0.026 2.706 1.00 96.31 82 GLY A O 1
ATOM 671 N N . VAL A 1 83 ? -17.283 1.571 1.109 1.00 96.75 83 VAL A N 1
ATOM 672 C CA . VAL A 1 83 ? -17.691 2.650 2.030 1.00 96.75 83 VAL A CA 1
ATOM 673 C C . VAL A 1 83 ? -19.138 2.444 2.472 1.00 96.75 83 VAL A C 1
ATOM 675 O O . VAL A 1 83 ? -20.042 2.497 1.650 1.00 96.75 83 VAL A O 1
ATOM 678 N N . GLY A 1 84 ? -19.368 2.273 3.775 1.00 96.06 84 GLY A N 1
ATOM 679 C CA . GLY A 1 84 ? -20.712 2.068 4.329 1.00 96.06 84 GLY A CA 1
ATOM 680 C C . GLY A 1 84 ? -21.324 0.684 4.084 1.00 96.06 84 GLY A C 1
ATOM 681 O O . GLY A 1 84 ? -22.476 0.473 4.452 1.00 96.06 84 GLY A O 1
ATOM 682 N N . GLU A 1 85 ? -20.573 -0.253 3.504 1.00 96.31 85 GLU A N 1
ATOM 683 C CA . GLU A 1 85 ? -21.078 -1.571 3.094 1.00 96.31 85 GLU A CA 1
ATOM 684 C C . GLU A 1 85 ? -21.048 -2.638 4.197 1.00 96.31 85 GLU A C 1
ATOM 686 O O . GLU A 1 85 ? -21.604 -3.723 4.021 1.00 96.31 85 GLU A O 1
ATOM 691 N N . VAL A 1 86 ? -20.386 -2.381 5.331 1.00 94.31 86 VAL A N 1
ATOM 692 C CA . VAL A 1 86 ? -20.278 -3.362 6.423 1.00 94.31 86 VAL A CA 1
ATOM 693 C C . VAL A 1 86 ? -20.898 -2.840 7.719 1.00 94.31 86 VAL A C 1
ATOM 695 O O . VAL A 1 86 ? -20.837 -1.642 7.993 1.00 94.31 86 VAL A O 1
ATOM 698 N N . PRO A 1 87 ? -21.467 -3.716 8.569 1.00 93.50 87 PRO A N 1
ATOM 699 C CA . PRO A 1 87 ? -21.896 -3.321 9.905 1.00 93.50 87 PRO A CA 1
ATOM 700 C C . PRO A 1 87 ? -20.724 -2.796 10.741 1.00 93.50 87 PRO A C 1
ATOM 702 O O . PRO A 1 87 ? -19.581 -3.235 10.566 1.00 93.50 87 PRO A O 1
ATOM 705 N N . ALA A 1 88 ? -21.030 -1.914 11.696 1.00 93.88 88 ALA A N 1
ATOM 706 C CA . ALA A 1 88 ? -20.052 -1.414 12.658 1.00 93.88 88 ALA A CA 1
ATOM 707 C C . ALA A 1 88 ? -19.300 -2.567 13.347 1.00 93.88 88 ALA A C 1
ATOM 709 O O . ALA A 1 88 ? -19.846 -3.656 13.559 1.00 93.88 88 ALA A O 1
ATOM 710 N N . LEU A 1 89 ? -18.032 -2.339 13.704 1.00 92.12 89 LEU A N 1
ATOM 711 C CA . LEU A 1 89 ? -17.240 -3.333 14.430 1.00 92.12 89 LEU A CA 1
ATOM 712 C C . LEU A 1 89 ? -17.852 -3.632 15.798 1.00 92.12 89 LEU A C 1
ATOM 714 O O . LEU A 1 89 ? -18.030 -4.800 16.142 1.00 92.12 89 LEU A O 1
ATOM 718 N N . VAL A 1 90 ? -18.203 -2.569 16.524 1.00 91.81 90 VAL A N 1
ATOM 719 C CA . VAL A 1 90 ? -18.865 -2.610 17.829 1.00 91.81 90 VAL A CA 1
ATOM 720 C C . VAL A 1 90 ? -19.843 -1.434 17.912 1.00 91.81 90 VAL A C 1
ATOM 722 O O . VAL A 1 90 ? -19.438 -0.277 17.829 1.00 91.81 90 VAL A O 1
ATOM 725 N N . GLU A 1 91 ? -21.138 -1.711 18.082 1.00 84.38 91 GLU A N 1
ATOM 726 C CA . GLU A 1 91 ? -22.167 -0.659 18.180 1.00 84.38 91 GLU A CA 1
ATOM 727 C C . GLU A 1 91 ? -22.142 0.070 19.529 1.00 84.38 91 GLU A C 1
ATOM 729 O O . GLU A 1 91 ? -22.355 1.283 19.604 1.00 84.38 91 GLU A O 1
ATOM 734 N N . THR A 1 92 ? -21.871 -0.676 20.600 1.00 85.94 92 THR A N 1
ATOM 735 C CA . THR A 1 92 ? -21.799 -0.165 21.971 1.00 85.94 92 THR A CA 1
ATOM 736 C C . THR A 1 92 ? -20.513 -0.686 22.613 1.00 85.94 92 THR A C 1
ATOM 738 O O . THR A 1 92 ? -20.454 -1.884 22.906 1.00 85.94 92 THR A O 1
ATOM 741 N N . PRO A 1 93 ? -19.486 0.171 22.793 1.00 82.88 93 PRO A N 1
ATOM 742 C CA . PRO A 1 93 ? -18.255 -0.199 23.490 1.00 82.88 93 PRO A CA 1
ATOM 743 C C . PRO A 1 93 ? -18.568 -0.760 24.878 1.00 82.88 93 PRO A C 1
ATOM 745 O O . PRO A 1 93 ? -19.449 -0.244 25.572 1.00 82.88 93 PRO A O 1
ATOM 748 N N . ARG A 1 94 ? -17.887 -1.839 25.266 1.00 81.25 94 ARG A N 1
ATOM 749 C CA . ARG A 1 94 ? -18.144 -2.539 26.536 1.00 81.25 94 ARG A CA 1
ATOM 750 C C . ARG A 1 94 ? -17.106 -2.225 27.604 1.00 81.25 94 ARG A C 1
ATOM 752 O O . ARG A 1 94 ? -17.347 -2.510 28.776 1.00 81.25 94 ARG A O 1
ATOM 759 N N . MET A 1 95 ? -15.962 -1.670 27.219 1.00 83.50 95 MET A N 1
ATOM 760 C CA . MET A 1 95 ? -14.852 -1.367 28.107 1.00 83.50 95 MET A CA 1
ATOM 761 C C . MET A 1 95 ? -14.748 0.141 28.344 1.00 83.50 95 MET A C 1
ATOM 763 O O . MET A 1 95 ? -15.082 0.971 27.500 1.00 83.50 95 MET A O 1
ATOM 767 N N . SER A 1 96 ? -14.272 0.498 29.535 1.00 81.31 96 SER A N 1
ATOM 768 C CA . SER A 1 96 ? -13.842 1.862 29.831 1.00 81.31 96 SER A CA 1
ATOM 769 C C . SER A 1 96 ? -12.341 1.957 29.582 1.00 81.31 96 SER A C 1
ATOM 771 O O . SER A 1 96 ? -11.582 1.132 30.090 1.00 81.31 96 SER A O 1
ATOM 773 N N . HIS A 1 97 ? -11.923 2.960 28.815 1.00 84.56 97 HIS A N 1
ATOM 774 C CA . HIS A 1 97 ? -10.525 3.197 28.454 1.00 84.56 97 HIS A CA 1
ATOM 775 C C . HIS A 1 97 ? -10.021 4.527 29.023 1.00 84.56 97 HIS A C 1
ATOM 777 O O . HIS A 1 97 ? -9.519 5.362 28.282 1.00 84.56 97 HIS A O 1
ATOM 783 N N . SER A 1 98 ? -10.179 4.738 30.333 1.00 83.62 98 SER A N 1
ATOM 784 C CA . SER A 1 98 ? -9.844 5.993 31.042 1.00 83.62 98 SER A CA 1
ATOM 785 C C . SER A 1 98 ? -8.405 6.496 30.864 1.00 83.62 98 SER A C 1
ATOM 787 O O . SER A 1 98 ? -8.090 7.631 31.201 1.00 83.62 98 SER A O 1
ATOM 789 N N . GLU A 1 99 ? -7.519 5.629 30.398 1.00 88.25 99 GLU A N 1
ATOM 790 C CA . GLU A 1 99 ? -6.115 5.899 30.125 1.00 88.25 99 GLU A CA 1
ATOM 791 C C . GLU A 1 99 ? -5.842 6.491 28.732 1.00 88.25 99 GLU A C 1
ATOM 793 O O . GLU A 1 99 ? -4.698 6.846 28.450 1.00 88.25 99 GLU A O 1
ATOM 798 N N . LEU A 1 100 ? -6.850 6.560 27.857 1.00 90.19 100 LEU A N 1
ATOM 799 C CA . LEU A 1 100 ? -6.748 7.250 26.573 1.00 90.19 100 LEU A CA 1
ATOM 800 C C . LEU A 1 100 ? -6.967 8.751 26.771 1.00 90.19 100 LEU A C 1
ATOM 802 O O . LEU A 1 100 ? -7.814 9.176 27.555 1.00 90.19 100 LEU A O 1
ATOM 806 N N . ASP A 1 101 ? -6.227 9.559 26.020 1.00 91.31 101 ASP A N 1
ATOM 807 C CA . ASP A 1 101 ? -6.555 10.977 25.886 1.00 91.31 101 ASP A CA 1
ATOM 808 C C . ASP A 1 101 ? -7.787 11.187 24.978 1.00 91.31 101 ASP A C 1
ATOM 810 O O . ASP A 1 101 ? -8.291 10.260 24.334 1.00 91.31 101 ASP A O 1
ATOM 814 N N . ASP A 1 102 ? -8.284 12.423 24.912 1.00 90.62 102 ASP A N 1
ATOM 815 C CA . ASP A 1 102 ? -9.479 12.769 24.133 1.00 90.62 102 ASP A CA 1
ATOM 816 C C . ASP A 1 102 ? -9.332 12.454 22.632 1.00 90.62 102 ASP A C 1
ATOM 818 O O . ASP A 1 102 ? -10.295 12.047 21.970 1.00 90.62 102 ASP A O 1
ATOM 822 N N . GLU A 1 103 ? -8.132 12.630 22.068 1.00 91.38 103 GLU A N 1
ATOM 823 C CA . GLU A 1 103 ? -7.872 12.376 20.648 1.00 91.38 103 GLU A CA 1
ATOM 824 C C . GLU A 1 103 ? -7.895 10.872 20.356 1.00 91.38 103 GLU A C 1
ATOM 826 O O . GLU A 1 103 ? -8.538 10.420 19.402 1.00 91.38 103 GLU A O 1
ATOM 831 N N . GLN A 1 104 ? -7.244 10.088 21.209 1.00 92.62 104 GLN A N 1
ATOM 832 C CA . GLN A 1 104 ? -7.211 8.636 21.154 1.00 92.62 104 GLN A CA 1
ATOM 833 C C . GLN A 1 104 ? -8.598 8.028 21.369 1.00 92.62 104 GLN A C 1
ATOM 835 O O . GLN A 1 104 ? -8.978 7.115 20.632 1.00 92.62 104 GLN A O 1
ATOM 840 N N . HIS A 1 105 ? -9.383 8.561 22.308 1.00 92.56 105 HIS A N 1
ATOM 841 C CA . HIS A 1 105 ? -10.775 8.166 22.511 1.00 92.56 105 HIS A CA 1
ATOM 842 C C . HIS A 1 105 ? -11.619 8.402 21.262 1.00 92.56 105 HIS A C 1
ATOM 844 O O . HIS A 1 105 ? -12.319 7.500 20.799 1.00 92.56 105 HIS A O 1
ATOM 850 N N . LYS A 1 106 ? -11.517 9.596 20.671 1.00 91.81 106 LYS A N 1
ATOM 851 C CA . LYS A 1 106 ? -12.238 9.935 19.441 1.00 91.81 106 LYS A CA 1
ATOM 852 C C . LYS A 1 106 ? -11.813 9.051 18.267 1.00 91.81 106 LYS A C 1
ATOM 854 O O . LYS A 1 106 ? -12.650 8.668 17.448 1.00 91.81 106 LYS A O 1
ATOM 859 N N . ALA A 1 107 ? -10.525 8.722 18.172 1.00 93.88 107 ALA A N 1
ATOM 860 C CA . ALA A 1 107 ? -10.016 7.802 17.163 1.00 93.88 107 ALA A CA 1
ATOM 861 C C . ALA A 1 107 ? -10.569 6.383 17.360 1.00 93.88 107 ALA A C 1
ATOM 863 O O . ALA A 1 107 ? -11.032 5.780 16.392 1.00 93.88 107 ALA A O 1
ATOM 864 N N . LEU A 1 108 ? -10.565 5.874 18.595 1.00 94.94 108 LEU A N 1
ATOM 865 C CA . LEU A 1 108 ? -11.099 4.557 18.932 1.00 94.94 108 LEU A CA 1
ATOM 866 C C . LEU A 1 108 ? -12.598 4.454 18.626 1.00 94.94 108 LEU A C 1
ATOM 868 O O . LEU A 1 108 ? -13.004 3.518 17.941 1.00 94.94 108 LEU A O 1
ATOM 872 N N . ASP A 1 109 ? -13.406 5.426 19.057 1.00 93.56 109 ASP A N 1
ATOM 873 C CA . ASP A 1 109 ? -14.854 5.437 18.799 1.00 93.56 109 ASP A CA 1
ATOM 874 C C . ASP A 1 109 ? -15.154 5.440 17.291 1.00 93.56 109 ASP A C 1
ATOM 876 O O . ASP A 1 109 ? -15.952 4.638 16.801 1.00 93.56 109 ASP A O 1
ATOM 880 N N . ARG A 1 110 ? -14.418 6.249 16.516 1.00 94.31 110 ARG A N 1
ATOM 881 C CA . ARG A 1 110 ? -14.544 6.270 15.053 1.00 94.31 110 ARG A CA 1
ATOM 882 C C . ARG A 1 110 ? -14.158 4.939 14.404 1.00 94.31 110 ARG A C 1
ATOM 884 O O . ARG A 1 110 ? -14.762 4.566 13.399 1.00 94.31 110 ARG A O 1
ATOM 891 N N . LEU A 1 111 ? -13.151 4.245 14.934 1.00 95.75 111 LEU A N 1
ATOM 892 C CA . LEU A 1 111 ? -12.733 2.933 14.436 1.00 95.75 111 LEU A CA 1
ATOM 893 C C . LEU A 1 111 ? -13.782 1.860 14.752 1.00 95.75 111 LEU A C 1
ATOM 895 O O . LEU A 1 111 ? -14.162 1.114 13.853 1.00 95.75 111 LEU A O 1
ATOM 899 N N . LEU A 1 112 ? -14.292 1.820 15.986 1.00 94.94 112 LEU A N 1
ATOM 900 C CA . LEU A 1 112 ? -15.308 0.856 16.427 1.00 94.94 112 LEU A CA 1
ATOM 901 C C . LEU A 1 112 ? -16.626 1.004 15.659 1.00 94.94 112 LEU A C 1
ATOM 903 O O . LEU A 1 112 ? -17.236 0.009 15.267 1.00 94.94 112 LEU A O 1
ATOM 907 N N . ARG A 1 113 ? -17.041 2.245 15.393 1.00 94.75 113 ARG A N 1
ATOM 908 C CA . ARG A 1 113 ? -18.288 2.559 14.677 1.00 94.75 113 ARG A CA 1
ATOM 909 C C . ARG A 1 113 ? -18.144 2.575 13.159 1.00 94.75 113 ARG A C 1
ATOM 911 O O . ARG A 1 113 ? -19.106 2.889 12.462 1.00 94.75 113 ARG A O 1
ATOM 918 N N . SER A 1 114 ? -16.957 2.287 12.630 1.00 95.00 114 SER A N 1
ATOM 919 C CA . SER A 1 114 ? -16.732 2.334 11.191 1.00 95.00 114 SER A CA 1
ATOM 920 C C . SER A 1 114 ? -17.549 1.265 10.470 1.00 95.00 114 SER A C 1
ATOM 922 O O . SER A 1 114 ? -17.468 0.086 10.801 1.00 95.00 114 SER A O 1
ATOM 924 N N . THR A 1 115 ? -18.289 1.692 9.451 1.00 96.00 115 THR A N 1
ATOM 925 C CA . THR A 1 115 ? -19.057 0.836 8.536 1.00 96.00 115 THR A CA 1
ATOM 926 C C . THR A 1 115 ? -18.345 0.634 7.195 1.00 96.00 115 THR A C 1
ATOM 928 O O . THR A 1 115 ? -18.945 0.215 6.208 1.00 96.00 115 THR A O 1
ATOM 931 N N . ASN A 1 116 ? -17.049 0.955 7.132 1.00 96.50 116 ASN A N 1
ATOM 932 C CA . ASN A 1 116 ? -16.246 0.827 5.922 1.00 96.50 116 ASN A CA 1
ATOM 933 C C . ASN A 1 116 ? -15.468 -0.489 5.924 1.00 96.50 116 ASN A C 1
ATOM 935 O O . ASN A 1 116 ? -14.940 -0.909 6.952 1.00 96.50 116 ASN A O 1
ATOM 939 N N . THR A 1 117 ? -15.306 -1.083 4.745 1.00 95.62 117 THR A N 1
ATOM 940 C CA . THR A 1 117 ? -14.460 -2.273 4.548 1.00 95.62 117 THR A CA 1
ATOM 941 C C . THR A 1 117 ? -12.983 -1.968 4.815 1.00 95.62 117 THR A C 1
ATOM 943 O O . THR A 1 117 ? -12.257 -2.799 5.358 1.00 95.62 117 THR A O 1
ATOM 946 N N . VAL A 1 118 ? -12.529 -0.762 4.458 1.00 96.00 118 VAL A N 1
ATOM 947 C CA . VAL A 1 118 ? -11.160 -0.290 4.694 1.00 96.00 118 VAL A CA 1
ATOM 948 C C . VAL A 1 118 ? -11.209 1.022 5.468 1.00 96.00 118 VAL A C 1
ATOM 950 O O . VAL A 1 118 ? -11.795 2.002 5.009 1.00 96.00 118 VAL A O 1
ATOM 953 N N . THR A 1 119 ? -10.532 1.060 6.616 1.00 95.44 119 THR A N 1
ATOM 954 C CA . THR A 1 119 ? -10.402 2.269 7.438 1.00 95.44 119 THR A CA 1
ATOM 955 C C . THR A 1 119 ? -8.941 2.576 7.701 1.00 95.44 119 THR A C 1
ATOM 957 O O . THR A 1 119 ? -8.173 1.730 8.152 1.00 95.44 119 THR A O 1
ATOM 960 N N . LEU A 1 120 ? -8.553 3.816 7.410 1.00 94.56 120 LEU A N 1
ATOM 961 C CA . LEU A 1 120 ? -7.182 4.277 7.534 1.00 94.56 120 LEU A CA 1
ATOM 962 C C . LEU A 1 120 ? -7.003 5.089 8.813 1.00 94.56 120 LEU A C 1
ATOM 964 O O . LEU A 1 120 ? -7.542 6.187 8.945 1.00 94.56 120 LEU A O 1
ATOM 968 N N . PHE A 1 121 ? -6.194 4.564 9.727 1.00 94.56 121 PHE A N 1
ATOM 969 C CA . PHE A 1 121 ? -5.814 5.246 10.955 1.00 94.56 121 PHE A CA 1
ATOM 970 C C . PHE A 1 121 ? -4.409 5.839 10.818 1.00 94.56 121 PHE A C 1
ATOM 972 O O . PHE A 1 121 ? -3.435 5.117 10.607 1.00 94.56 121 PHE A O 1
ATOM 979 N N . ARG A 1 122 ? -4.300 7.168 10.915 1.00 92.81 122 ARG A N 1
ATOM 980 C CA . ARG A 1 122 ? -3.028 7.899 10.832 1.00 92.81 122 ARG A CA 1
ATOM 981 C C . ARG A 1 122 ? -2.823 8.730 12.091 1.00 92.81 122 ARG A C 1
ATOM 983 O O . ARG A 1 122 ? -3.780 9.172 12.708 1.00 92.81 122 ARG A O 1
ATOM 990 N N . GLY A 1 123 ? -1.562 8.971 12.415 1.00 88.88 123 GLY A N 1
ATOM 991 C CA . GLY A 1 123 ? -1.137 9.800 13.538 1.00 88.88 123 GLY A CA 1
ATOM 992 C C . GLY A 1 123 ? 0.378 9.969 13.511 1.00 88.88 123 GLY A C 1
ATOM 993 O O . GLY A 1 123 ? 1.074 9.162 12.878 1.00 88.88 123 GLY A O 1
ATOM 994 N N . GLY A 1 124 ? 0.886 10.998 14.187 1.00 87.94 124 GLY A N 1
ATOM 995 C CA . GLY A 1 124 ? 2.321 11.279 14.285 1.00 87.94 124 GLY A CA 1
ATOM 996 C C . GLY A 1 124 ? 3.128 10.125 14.893 1.00 87.94 124 GLY A C 1
ATOM 997 O O . GLY A 1 124 ? 2.585 9.167 15.455 1.00 87.94 124 GLY A O 1
ATOM 998 N N . ALA A 1 125 ? 4.452 10.173 14.760 1.00 84.19 125 ALA A N 1
ATOM 999 C CA . ALA A 1 125 ? 5.315 9.235 15.474 1.00 84.19 125 ALA A CA 1
ATOM 1000 C C . ALA A 1 125 ? 5.122 9.408 16.992 1.00 84.19 125 ALA A C 1
ATOM 1002 O O . ALA A 1 125 ? 5.009 10.529 17.475 1.00 84.19 125 ALA A O 1
ATOM 1003 N N . GLY A 1 126 ? 5.034 8.302 17.734 1.00 81.75 126 GLY A N 1
ATOM 1004 C CA . GLY A 1 126 ? 4.881 8.337 19.193 1.00 81.75 126 GLY A CA 1
ATOM 1005 C C . GLY A 1 126 ? 3.486 8.689 19.731 1.00 81.75 126 GLY A C 1
ATOM 1006 O O . GLY A 1 126 ? 3.303 8.649 20.938 1.00 81.75 126 GLY A O 1
ATOM 1007 N N . THR A 1 127 ? 2.474 8.948 18.894 1.00 85.31 127 THR A N 1
ATOM 1008 C CA . THR A 1 127 ? 1.126 9.367 19.358 1.00 85.31 127 THR A CA 1
ATOM 1009 C C . THR A 1 127 ? 0.244 8.230 19.906 1.00 85.31 127 THR A C 1
ATOM 1011 O O . THR A 1 127 ? -0.977 8.343 19.925 1.00 85.31 127 THR A O 1
ATOM 1014 N N . GLY A 1 128 ? 0.822 7.084 20.280 1.00 85.19 128 GLY A N 1
ATOM 1015 C CA . GLY A 1 128 ? 0.055 5.977 20.869 1.00 85.19 128 GLY A CA 1
ATOM 1016 C C . GLY A 1 128 ? -0.825 5.171 19.899 1.00 85.19 128 GLY A C 1
ATOM 1017 O O . GLY A 1 128 ? -1.757 4.504 20.331 1.00 85.19 128 GLY A O 1
ATOM 1018 N N . LYS A 1 129 ? -0.545 5.154 18.586 1.00 91.12 129 LYS A N 1
ATOM 1019 C CA . LYS A 1 129 ? -1.357 4.384 17.613 1.00 91.12 129 LYS A CA 1
ATOM 1020 C C . LYS A 1 129 ? -1.514 2.900 17.973 1.00 91.12 129 LYS A C 1
ATOM 1022 O O . LYS A 1 129 ? -2.618 2.370 17.910 1.00 91.12 129 LYS A O 1
ATOM 1027 N N . SER A 1 130 ? -0.423 2.236 18.360 1.00 88.31 130 SER A N 1
ATOM 1028 C CA . SER A 1 130 ? -0.458 0.826 18.778 1.00 88.31 130 SER A CA 1
ATOM 1029 C C . SER A 1 130 ? -1.326 0.629 20.018 1.00 88.31 130 SER A C 1
ATOM 1031 O O . SER A 1 130 ? -2.012 -0.379 20.135 1.00 88.31 130 SER A O 1
ATOM 1033 N N . PHE A 1 131 ? -1.351 1.618 20.911 1.00 89.75 131 PHE A N 1
ATOM 1034 C CA . PHE A 1 131 ? -2.184 1.593 22.103 1.00 89.75 131 PHE A CA 1
ATOM 1035 C C . PHE A 1 131 ? -3.676 1.659 21.750 1.00 89.75 131 PHE A C 1
ATOM 1037 O O . PHE A 1 131 ? -4.437 0.802 22.189 1.00 89.75 131 PHE A O 1
ATOM 1044 N N . VAL A 1 132 ? -4.076 2.579 20.862 1.00 93.06 132 VAL A N 1
ATOM 1045 C CA . VAL A 1 132 ? -5.456 2.667 20.339 1.00 93.06 132 VAL A CA 1
ATOM 1046 C C . VAL A 1 132 ? -5.865 1.385 19.608 1.00 93.06 132 VAL A C 1
ATOM 1048 O O . VAL A 1 132 ? -6.948 0.853 19.844 1.00 93.06 132 VAL A O 1
ATOM 1051 N N . LEU A 1 133 ? -4.996 0.845 18.745 1.00 93.31 133 LEU A N 1
ATOM 1052 C CA . LEU A 1 133 ? -5.279 -0.395 18.014 1.00 93.31 133 LEU A CA 1
ATOM 1053 C C . LEU A 1 133 ? -5.419 -1.604 18.944 1.00 93.31 133 LEU A C 1
ATOM 1055 O O . LEU A 1 133 ? -6.221 -2.490 18.661 1.00 93.31 133 LEU A O 1
ATOM 1059 N N . ARG A 1 134 ? -4.684 -1.649 20.059 1.00 91.81 134 ARG A N 1
ATOM 1060 C CA . A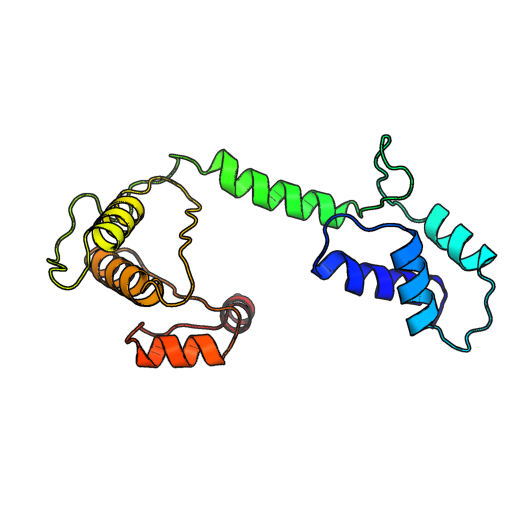RG A 1 134 ? -4.849 -2.704 21.064 1.00 91.81 134 ARG A CA 1
ATOM 1061 C C . ARG A 1 134 ? -6.239 -2.646 21.691 1.00 91.81 134 ARG A C 1
ATOM 1063 O O . ARG A 1 134 ? -6.912 -3.669 21.739 1.00 91.81 134 ARG A O 1
ATOM 1070 N N . ARG A 1 135 ? -6.695 -1.452 22.086 1.00 93.00 135 ARG A N 1
ATOM 1071 C CA . ARG A 1 135 ? -8.043 -1.253 22.648 1.00 93.00 135 ARG A CA 1
ATOM 1072 C C . ARG A 1 135 ? -9.141 -1.622 21.658 1.00 93.00 135 ARG A C 1
ATOM 1074 O O . ARG A 1 135 ? -10.081 -2.321 22.012 1.00 93.00 135 ARG A O 1
ATOM 1081 N N . LEU A 1 136 ? -8.961 -1.259 20.388 1.00 94.00 136 LEU A N 1
ATOM 1082 C CA . LEU A 1 136 ? -9.845 -1.694 19.307 1.00 94.00 136 LEU A CA 1
ATOM 1083 C C . LEU A 1 136 ? -9.954 -3.225 19.247 1.00 94.00 136 LEU A C 1
ATOM 1085 O O . LEU A 1 136 ? -11.053 -3.763 19.157 1.00 94.00 136 LEU A O 1
ATOM 1089 N N . VAL A 1 137 ? -8.827 -3.938 19.309 1.00 92.88 137 VAL A N 1
ATOM 1090 C CA . VAL A 1 137 ? -8.815 -5.409 19.288 1.00 92.88 137 VAL A CA 1
ATOM 1091 C C . VAL A 1 137 ? -9.486 -5.999 20.535 1.00 92.88 137 VAL A C 1
ATOM 1093 O O . VAL A 1 137 ? -10.209 -6.986 20.413 1.00 92.88 137 VAL A O 1
ATOM 1096 N N . GLU A 1 138 ? -9.259 -5.419 21.715 1.00 91.56 138 GLU A N 1
ATOM 1097 C CA . GLU A 1 138 ? -9.897 -5.834 22.973 1.00 91.56 138 GLU A CA 1
ATOM 1098 C C . GLU A 1 138 ? -11.426 -5.715 22.901 1.00 91.56 138 GLU A C 1
ATOM 1100 O O . GLU A 1 138 ? -12.121 -6.680 23.219 1.00 91.56 138 GLU A O 1
ATOM 1105 N N . GLU A 1 139 ? -11.937 -4.586 22.406 1.00 92.88 139 GLU A N 1
ATOM 1106 C CA . GLU A 1 139 ? -13.370 -4.331 22.217 1.00 92.88 139 GLU A CA 1
ATOM 1107 C C . GLU A 1 139 ? -13.999 -5.269 21.182 1.00 92.88 139 GLU A C 1
ATOM 1109 O O . GLU A 1 139 ? -15.023 -5.901 21.446 1.00 92.88 139 GLU A O 1
ATOM 1114 N N . VAL A 1 140 ? -13.367 -5.441 20.014 1.00 92.44 140 VAL A N 1
ATOM 1115 C CA . VAL A 1 140 ? -13.903 -6.326 18.965 1.00 92.44 140 VAL A CA 1
ATOM 1116 C C . VAL A 1 140 ? -13.965 -7.778 19.440 1.00 92.44 140 VAL A C 1
ATOM 1118 O O . VAL A 1 140 ? -14.889 -8.498 19.075 1.00 92.44 140 VAL A O 1
ATOM 1121 N N . ARG A 1 141 ? -13.050 -8.217 20.309 1.00 89.44 141 ARG A N 1
ATOM 1122 C CA . ARG A 1 141 ? -13.079 -9.572 20.888 1.00 89.44 141 ARG A CA 1
ATOM 1123 C C . ARG A 1 141 ? -14.181 -9.806 21.910 1.00 89.44 141 ARG A C 1
ATOM 1125 O O . ARG A 1 141 ? -14.466 -10.958 22.214 1.00 89.44 141 ARG A O 1
ATOM 1132 N N . GLN A 1 142 ? -14.805 -8.751 22.429 1.00 90.00 142 GLN A N 1
ATOM 1133 C CA . GLN A 1 142 ? -16.028 -8.906 23.220 1.00 90.00 142 GLN A CA 1
ATOM 1134 C C . GLN A 1 142 ? -17.235 -9.287 22.345 1.00 90.00 142 GLN A C 1
ATOM 1136 O O . GLN A 1 142 ? -18.321 -9.559 22.863 1.00 90.00 142 GLN A O 1
ATOM 1141 N N . THR A 1 143 ? -17.056 -9.291 21.023 1.00 87.19 143 THR A N 1
ATOM 1142 C CA . THR A 1 143 ? -18.006 -9.798 20.033 1.00 87.19 143 THR A CA 1
ATOM 1143 C C . THR A 1 143 ? -17.531 -11.150 19.494 1.00 87.19 143 THR A C 1
ATOM 1145 O O . THR A 1 143 ? -16.346 -11.468 19.564 1.00 87.19 143 THR A O 1
ATOM 1148 N N . ASP A 1 144 ? -18.420 -11.920 18.866 1.00 86.38 144 ASP A N 1
ATOM 1149 C CA . ASP A 1 144 ? -18.087 -13.222 18.258 1.00 86.38 144 ASP A CA 1
ATOM 1150 C C . ASP A 1 144 ? -17.298 -13.102 16.932 1.00 86.38 144 ASP A C 1
ATOM 1152 O O . ASP A 1 144 ? -17.353 -13.976 16.064 1.00 86.38 144 ASP A O 1
ATOM 1156 N N . ARG A 1 145 ? -16.566 -11.998 16.731 1.00 88.00 145 ARG A N 1
ATOM 1157 C CA . ARG A 1 145 ? -15.828 -11.714 15.495 1.00 88.00 145 ARG A CA 1
ATOM 1158 C C . ARG A 1 145 ? -14.357 -12.108 15.636 1.00 88.00 145 ARG A C 1
ATOM 1160 O O . ARG A 1 145 ? -13.672 -11.620 16.537 1.00 88.00 145 ARG A O 1
ATOM 1167 N N . PRO A 1 146 ? -13.813 -12.926 14.717 1.00 90.62 146 PRO A N 1
ATOM 1168 C CA . PRO A 1 146 ? -12.390 -13.223 14.714 1.00 90.62 146 PRO A CA 1
ATOM 1169 C C . PRO A 1 146 ? -11.584 -11.979 14.324 1.00 90.62 146 PRO A C 1
ATOM 1171 O O . PRO A 1 146 ? -11.941 -11.249 13.399 1.00 90.62 146 PRO A O 1
ATOM 1174 N N . VAL A 1 147 ? -10.456 -11.772 15.003 1.00 93.00 147 VAL A N 1
ATOM 1175 C CA . VAL A 1 147 ? -9.540 -10.656 14.741 1.00 93.00 147 VAL A CA 1
ATOM 1176 C C . VAL A 1 147 ? -8.161 -11.194 14.392 1.00 93.00 147 VAL A C 1
ATOM 1178 O O . VAL A 1 147 ? -7.587 -11.983 15.144 1.00 93.00 147 VAL A O 1
ATOM 1181 N N . VAL A 1 148 ? -7.613 -10.733 13.268 1.00 94.06 148 VAL A N 1
ATOM 1182 C CA . VAL A 1 148 ? -6.248 -11.041 12.832 1.00 94.06 148 VAL A CA 1
ATOM 1183 C C . VAL A 1 148 ? -5.440 -9.751 12.801 1.00 94.06 148 VAL A C 1
ATOM 1185 O O . VAL A 1 148 ? -5.854 -8.769 12.191 1.00 94.06 148 VAL A O 1
ATOM 1188 N N . VAL A 1 149 ? -4.276 -9.766 13.448 1.00 94.88 149 VAL A N 1
ATOM 1189 C CA . VAL A 1 149 ? -3.362 -8.622 13.518 1.00 94.88 149 VAL A CA 1
ATOM 1190 C C . VAL A 1 149 ? -2.125 -8.937 12.689 1.00 94.88 149 VAL A C 1
ATOM 1192 O O . VAL A 1 149 ? -1.469 -9.957 12.911 1.00 94.88 149 VAL A O 1
ATOM 1195 N N . LEU A 1 150 ? -1.821 -8.074 11.721 1.00 95.69 150 LEU A N 1
ATOM 1196 C CA . LEU A 1 150 ? -0.724 -8.269 10.779 1.00 95.69 150 LEU A CA 1
ATOM 1197 C C . LEU A 1 150 ? 0.227 -7.073 10.787 1.00 95.69 150 LEU A C 1
ATOM 1199 O O . LEU A 1 150 ? -0.210 -5.928 10.883 1.00 95.69 150 LEU A O 1
ATOM 1203 N N . ALA A 1 151 ? 1.518 -7.349 10.620 1.00 95.00 151 ALA A N 1
ATOM 1204 C CA . ALA A 1 151 ? 2.550 -6.337 10.418 1.00 95.00 151 ALA A CA 1
ATOM 1205 C C . ALA A 1 151 ? 3.457 -6.700 9.226 1.00 95.00 151 ALA A C 1
ATOM 1207 O O . ALA A 1 151 ? 3.605 -7.882 8.900 1.00 95.00 151 ALA A O 1
ATOM 1208 N N . PRO A 1 152 ? 4.075 -5.721 8.543 1.00 94.31 152 PRO A N 1
ATOM 1209 C CA . PRO A 1 152 ? 4.943 -6.019 7.407 1.00 94.31 152 PRO A CA 1
ATOM 1210 C C . PRO A 1 152 ? 6.279 -6.660 7.818 1.00 94.31 152 PRO A C 1
ATOM 1212 O O . PRO A 1 152 ? 6.802 -7.481 7.069 1.00 94.31 152 PRO A O 1
ATOM 1215 N N . GLN A 1 153 ? 6.825 -6.342 8.999 1.00 94.81 153 GLN A N 1
ATOM 1216 C CA . GLN A 1 153 ? 8.144 -6.821 9.438 1.00 94.81 153 GLN A CA 1
ATOM 1217 C C . GLN A 1 153 ? 8.095 -7.624 10.742 1.00 94.81 153 GLN A C 1
ATOM 1219 O O . GLN A 1 153 ? 7.260 -7.378 11.611 1.00 94.81 153 GLN A O 1
ATOM 1224 N N . ARG A 1 154 ? 9.041 -8.562 10.924 1.00 94.12 154 ARG A N 1
ATOM 1225 C CA . ARG A 1 154 ? 9.113 -9.400 12.139 1.00 94.12 154 ARG A CA 1
ATOM 1226 C C . ARG A 1 154 ? 9.356 -8.582 13.407 1.00 94.12 154 ARG A C 1
ATOM 1228 O O . ARG A 1 154 ? 8.768 -8.907 14.431 1.00 94.12 154 ARG A O 1
ATOM 1235 N N . GLN A 1 155 ? 10.164 -7.526 13.325 1.00 94.12 155 GLN A N 1
ATOM 1236 C CA . GLN A 1 155 ? 10.438 -6.631 14.452 1.00 94.12 155 GLN A CA 1
ATOM 1237 C C . GLN A 1 155 ? 9.145 -6.011 15.012 1.00 94.12 155 GLN A C 1
ATOM 1239 O O . GLN A 1 155 ? 8.902 -6.071 16.211 1.00 94.12 155 GLN A O 1
ATOM 1244 N N . GLN A 1 156 ? 8.254 -5.538 14.136 1.00 92.25 156 GLN A N 1
ATOM 1245 C CA . GLN A 1 156 ? 6.956 -4.980 14.534 1.00 92.25 156 GLN A CA 1
ATOM 1246 C C . GLN A 1 156 ? 6.039 -6.030 15.166 1.00 92.25 156 GLN A C 1
ATOM 1248 O O . GLN A 1 156 ? 5.289 -5.721 16.083 1.00 92.25 156 GLN A O 1
ATOM 1253 N N . VAL A 1 157 ? 6.105 -7.284 14.702 1.00 94.31 157 VAL A N 1
ATOM 1254 C CA . VAL A 1 157 ? 5.375 -8.387 15.343 1.00 94.31 157 VAL A CA 1
ATOM 1255 C C . VAL A 1 157 ? 5.862 -8.584 16.779 1.00 94.31 157 VAL A C 1
ATOM 1257 O O . VAL A 1 157 ? 5.029 -8.697 17.666 1.00 94.31 157 VAL A O 1
ATOM 1260 N N . VAL A 1 158 ? 7.179 -8.571 17.024 1.00 93.25 158 VAL A N 1
ATOM 1261 C CA . VAL A 1 158 ? 7.740 -8.693 18.386 1.00 93.25 158 VAL A CA 1
ATOM 1262 C C . VAL A 1 158 ? 7.284 -7.534 19.277 1.00 93.25 158 VAL A C 1
ATOM 1264 O O . VAL A 1 158 ? 6.861 -7.757 20.407 1.00 93.25 158 VAL A O 1
ATOM 1267 N N . GLU A 1 159 ? 7.304 -6.304 18.766 1.00 91.31 159 GLU A N 1
ATOM 1268 C CA . GLU A 1 159 ? 6.814 -5.121 19.492 1.00 91.31 159 GLU A CA 1
ATOM 1269 C C . GLU A 1 159 ? 5.314 -5.214 19.810 1.00 91.31 159 GLU A C 1
ATOM 1271 O O . GLU A 1 159 ? 4.870 -4.829 20.893 1.00 91.31 159 GLU A O 1
ATOM 1276 N N . MET A 1 160 ? 4.520 -5.764 18.889 1.00 91.50 160 MET A N 1
ATOM 1277 C CA . MET A 1 160 ? 3.099 -6.030 19.111 1.00 91.50 160 MET A CA 1
ATOM 1278 C C . MET A 1 160 ? 2.877 -7.154 20.135 1.00 91.50 160 MET A C 1
ATOM 1280 O O . MET A 1 160 ? 1.991 -7.024 20.972 1.00 91.50 160 MET A O 1
ATOM 1284 N N . GLU A 1 161 ? 3.683 -8.220 20.124 1.00 92.62 161 GLU A N 1
ATOM 1285 C CA . GLU A 1 161 ? 3.641 -9.287 21.142 1.00 92.62 161 GLU A CA 1
ATOM 1286 C C . GLU A 1 161 ? 3.935 -8.717 22.540 1.00 92.62 161 GLU A C 1
ATOM 1288 O O . GLU A 1 161 ? 3.211 -9.004 23.490 1.00 92.62 161 GLU A O 1
ATOM 1293 N N . GLN A 1 162 ? 4.946 -7.848 22.654 1.00 89.75 162 GLN A N 1
ATOM 1294 C CA . GLN A 1 162 ? 5.273 -7.127 23.893 1.00 89.75 162 GLN A CA 1
ATOM 1295 C C . GLN A 1 162 ? 4.170 -6.155 24.324 1.00 89.75 162 GLN A C 1
ATOM 1297 O O . GLN A 1 162 ? 3.980 -5.928 25.513 1.00 89.75 162 GLN A O 1
ATOM 1302 N N . SER A 1 163 ? 3.429 -5.608 23.360 1.00 86.12 163 SER A N 1
ATOM 1303 C CA . SER A 1 163 ? 2.251 -4.767 23.591 1.00 86.12 163 SER A CA 1
ATOM 1304 C C . SER A 1 163 ? 0.965 -5.589 23.770 1.00 86.12 163 SER A C 1
ATOM 1306 O O . SER A 1 163 ? -0.122 -5.056 23.575 1.00 86.12 163 SER A O 1
ATOM 1308 N N . GLU A 1 164 ? 1.072 -6.883 24.089 1.00 87.62 164 GLU A N 1
ATOM 1309 C CA . GLU A 1 164 ? -0.045 -7.783 24.420 1.00 87.62 164 GLU A CA 1
ATOM 1310 C C . GLU A 1 164 ? -1.058 -8.030 23.283 1.00 87.62 164 GLU A C 1
ATOM 1312 O O . GLU A 1 164 ? -2.167 -8.527 23.504 1.00 87.62 164 GLU A O 1
ATOM 1317 N N . PHE A 1 165 ? -0.693 -7.762 22.024 1.00 89.75 165 PHE A N 1
ATOM 1318 C CA . PHE A 1 165 ? -1.498 -8.243 20.903 1.00 89.75 165 PHE A CA 1
ATOM 1319 C C . PHE A 1 165 ? -1.440 -9.775 20.860 1.00 89.75 165 PHE A C 1
ATOM 1321 O O . PHE A 1 165 ? -0.362 -10.367 20.835 1.00 89.75 165 PHE A O 1
ATOM 1328 N N . LEU A 1 166 ? -2.598 -10.446 20.804 1.00 83.88 166 LEU A N 1
ATOM 1329 C CA . LEU A 1 166 ? -2.599 -11.911 20.688 1.00 83.88 166 LEU A CA 1
ATOM 1330 C C . LEU A 1 166 ? -2.214 -12.336 19.271 1.00 83.88 166 LEU A C 1
ATOM 1332 O O . LEU A 1 166 ? -2.905 -12.003 18.306 1.00 83.88 166 LEU A O 1
ATOM 1336 N N . SER A 1 167 ? -1.144 -13.123 19.191 1.00 87.50 167 SER A N 1
ATOM 1337 C CA . SER A 1 167 ? -0.676 -13.815 17.986 1.00 87.50 167 SER A CA 1
ATOM 1338 C C . SER A 1 167 ? -0.569 -12.938 16.723 1.00 87.50 167 SER A C 1
ATOM 1340 O O . SER A 1 167 ? -1.058 -13.362 15.666 1.00 87.50 167 SER A O 1
ATOM 1342 N N . PRO A 1 168 ? 0.054 -11.741 16.780 1.00 94.44 168 PRO A N 1
ATOM 1343 C CA . PRO A 1 168 ? 0.333 -10.968 15.579 1.00 94.44 168 PRO A CA 1
ATOM 1344 C C . PRO A 1 168 ? 1.224 -11.783 14.634 1.00 94.44 168 PRO A C 1
ATOM 1346 O O . PRO A 1 168 ? 2.044 -12.601 15.056 1.00 94.44 168 PRO A O 1
ATOM 1349 N N . LYS A 1 169 ? 1.051 -11.588 13.329 1.00 95.62 169 LYS A N 1
ATOM 1350 C CA . LYS A 1 169 ? 1.813 -12.310 12.300 1.00 95.62 169 LYS A CA 1
ATOM 1351 C C . LYS A 1 169 ? 2.381 -11.348 11.279 1.00 95.62 169 LYS A C 1
ATOM 1353 O O . LYS A 1 169 ? 1.876 -10.245 11.087 1.00 95.62 169 LYS A O 1
ATOM 1358 N N . THR A 1 170 ? 3.422 -11.783 10.576 1.00 96.69 170 THR A N 1
ATOM 1359 C CA . THR A 1 170 ? 3.840 -11.047 9.384 1.00 96.69 170 THR A CA 1
ATOM 1360 C C . THR A 1 170 ? 2.838 -11.285 8.260 1.00 96.69 170 THR A C 1
ATOM 1362 O O . THR A 1 170 ? 2.307 -12.393 8.143 1.00 96.69 170 THR A O 1
ATOM 1365 N N . VAL A 1 171 ? 2.619 -10.288 7.399 1.00 95.69 171 VAL A N 1
ATOM 1366 C CA . VAL A 1 171 ? 1.770 -10.448 6.200 1.00 95.69 171 VAL A CA 1
ATOM 1367 C C . VAL A 1 171 ? 2.233 -11.651 5.368 1.00 95.69 171 VAL A C 1
ATOM 1369 O O . VAL A 1 171 ? 1.419 -12.494 5.005 1.00 95.69 171 VAL A O 1
ATOM 1372 N N . ALA A 1 172 ? 3.546 -11.798 5.160 1.00 94.44 172 ALA A N 1
ATOM 1373 C CA . ALA A 1 172 ? 4.122 -12.924 4.424 1.00 94.44 172 ALA A CA 1
ATOM 1374 C C . ALA A 1 172 ? 3.766 -14.290 5.041 1.00 94.44 172 ALA A C 1
ATOM 1376 O O . ALA A 1 172 ? 3.244 -15.158 4.346 1.00 94.44 172 ALA A O 1
ATOM 1377 N N . SER A 1 173 ? 3.978 -14.472 6.353 1.00 93.75 173 SER A N 1
ATOM 1378 C CA . SER A 1 173 ? 3.659 -15.745 7.023 1.00 93.75 173 SER A CA 1
ATOM 1379 C C . SER A 1 173 ? 2.162 -16.059 7.040 1.00 93.75 173 SER A C 1
ATOM 1381 O O . SER A 1 173 ? 1.779 -17.226 7.075 1.00 93.75 173 SER A O 1
ATOM 1383 N N . PHE A 1 174 ? 1.308 -15.033 7.028 1.00 94.56 174 PHE A N 1
ATOM 1384 C CA . PHE A 1 174 ? -0.138 -15.204 6.943 1.00 94.56 174 PHE A CA 1
ATOM 1385 C C . PHE A 1 174 ? -0.581 -15.652 5.545 1.00 94.56 174 PHE A C 1
ATOM 1387 O O . PHE A 1 174 ? -1.409 -16.552 5.433 1.00 94.56 174 PHE A O 1
ATOM 1394 N N . LEU A 1 175 ? -0.009 -15.064 4.490 1.00 93.50 175 LEU A N 1
ATOM 1395 C CA . LEU A 1 175 ? -0.337 -15.402 3.103 1.00 93.50 175 LEU A CA 1
ATOM 1396 C C . LEU A 1 175 ? 0.188 -16.782 2.685 1.00 93.50 175 LEU A C 1
ATOM 1398 O O . LEU A 1 175 ? -0.510 -17.495 1.979 1.00 93.50 175 LEU A O 1
ATOM 1402 N N . GLN A 1 176 ? 1.362 -17.197 3.168 1.00 90.50 176 GLN A N 1
ATOM 1403 C CA . GLN A 1 176 ? 1.931 -18.522 2.872 1.00 90.50 176 GLN A CA 1
ATOM 1404 C C . GLN A 1 176 ? 1.136 -19.693 3.469 1.00 90.50 176 GLN A C 1
ATOM 1406 O O . GLN A 1 176 ? 1.309 -20.825 3.045 1.00 90.50 176 GLN A O 1
ATOM 1411 N N . ARG A 1 177 ? 0.276 -19.445 4.464 1.00 71.06 177 ARG A N 1
ATOM 1412 C CA . ARG A 1 177 ? -0.568 -20.476 5.095 1.00 71.06 177 ARG A CA 1
ATOM 1413 C C . ARG A 1 177 ? -1.945 -20.628 4.437 1.00 71.06 177 ARG A C 1
ATOM 1415 O O . ARG A 1 177 ? -2.798 -21.298 5.008 1.00 71.06 177 ARG A O 1
ATOM 1422 N N . LYS A 1 178 ? -2.198 -19.940 3.317 1.00 53.09 178 LYS A N 1
ATOM 1423 C CA . LYS A 1 178 ? -3.461 -20.020 2.560 1.00 53.09 178 LYS A CA 1
ATOM 1424 C C . LYS A 1 178 ? -3.456 -21.087 1.448 1.00 53.09 178 LYS A C 1
ATOM 1426 O O . LYS A 1 178 ? -4.382 -21.090 0.642 1.00 53.09 178 LYS A O 1
ATOM 1431 N N . GLU A 1 179 ? -2.466 -21.976 1.429 1.00 36.34 179 GLU A N 1
ATOM 1432 C CA . GLU A 1 179 ? -2.508 -23.263 0.708 1.00 36.34 179 GLU A CA 1
ATOM 1433 C C . GLU A 1 179 ? -2.935 -24.386 1.659 1.00 36.34 179 GLU A C 1
ATOM 1435 O O . GLU A 1 179 ? -3.702 -25.266 1.210 1.00 36.34 179 GLU A O 1
#